Protein AF-A0A957J4S8-F1 (afdb_monomer)

Structure (mmCIF, N/CA/C/O backbone):
data_AF-A0A957J4S8-F1
#
_entry.id   AF-A0A957J4S8-F1
#
loop_
_atom_site.group_PDB
_atom_site.id
_atom_site.type_symbol
_atom_site.label_atom_id
_atom_site.label_alt_id
_atom_site.label_comp_id
_atom_site.label_asym_id
_atom_site.label_entity_id
_atom_site.label_seq_id
_atom_site.pdbx_PDB_ins_code
_atom_site.Cartn_x
_atom_site.Cartn_y
_atom_site.Cartn_z
_atom_site.occupancy
_atom_site.B_iso_or_equiv
_atom_site.auth_seq_id
_atom_site.auth_comp_id
_at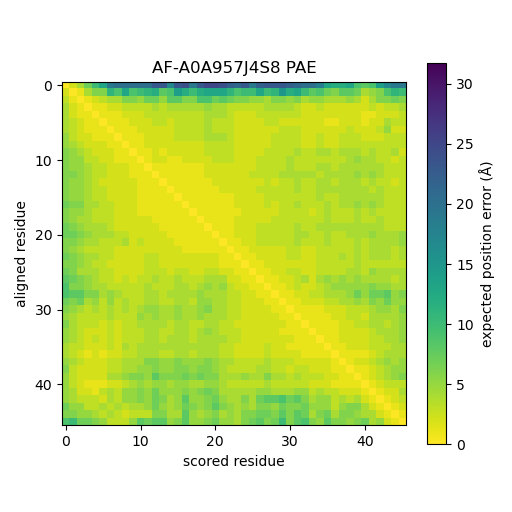om_site.auth_asym_id
_atom_site.auth_atom_id
_atom_site.pdbx_PDB_model_num
ATOM 1 N N . MET A 1 1 ? -17.834 2.138 15.219 1.00 66.25 1 MET A N 1
ATOM 2 C CA . MET A 1 1 ? -16.398 1.886 14.958 1.00 66.25 1 MET A CA 1
ATOM 3 C C . MET A 1 1 ? -15.793 3.172 14.421 1.00 66.25 1 MET A C 1
ATOM 5 O O . MET A 1 1 ? -16.462 3.820 13.631 1.00 66.25 1 MET A O 1
ATOM 9 N N . SER A 1 2 ? -14.603 3.568 14.876 1.00 84.88 2 SER A N 1
ATOM 10 C CA . SER A 1 2 ? -13.914 4.751 14.339 1.00 84.88 2 SER A CA 1
ATOM 11 C C . SER A 1 2 ? -13.132 4.367 13.082 1.00 84.88 2 SER A C 1
ATOM 13 O O . SER A 1 2 ? -12.378 3.392 13.118 1.00 84.88 2 SER A O 1
ATOM 15 N N . THR A 1 3 ? -13.332 5.101 11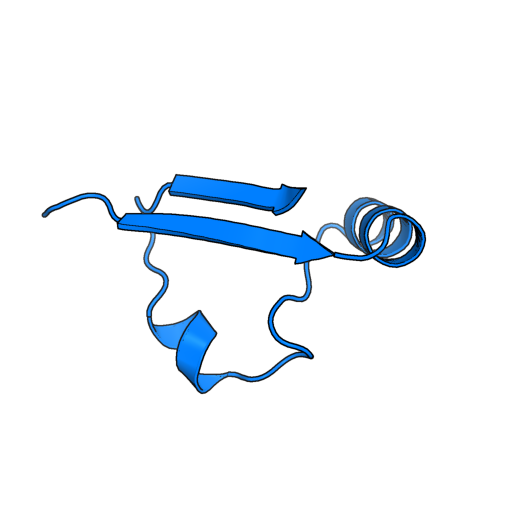.988 1.00 90.81 3 THR A N 1
ATOM 16 C CA . THR A 1 3 ? -12.593 4.927 10.730 1.00 90.81 3 THR A CA 1
ATOM 17 C C . THR A 1 3 ? -11.131 5.303 10.935 1.00 90.81 3 THR A C 1
ATOM 19 O O . THR A 1 3 ? -10.836 6.406 11.398 1.00 90.81 3 THR A O 1
ATOM 22 N N . ARG A 1 4 ? -10.198 4.411 10.582 1.00 93.69 4 ARG A N 1
ATOM 23 C CA . ARG A 1 4 ? -8.768 4.747 10.561 1.00 93.69 4 ARG A CA 1
ATOM 24 C C . ARG A 1 4 ? -8.339 5.172 9.166 1.00 93.69 4 ARG A C 1
ATOM 26 O O . ARG A 1 4 ? -8.920 4.747 8.170 1.00 93.69 4 ARG A O 1
ATOM 33 N N . TYR A 1 5 ? -7.282 5.972 9.121 1.00 93.69 5 TYR A N 1
ATOM 34 C CA . TYR A 1 5 ? -6.682 6.484 7.896 1.00 93.69 5 TYR A CA 1
ATOM 35 C C . TYR A 1 5 ? -5.271 5.919 7.746 1.00 93.69 5 TYR A C 1
ATOM 37 O O . TYR A 1 5 ? -4.509 5.865 8.714 1.00 93.69 5 TYR A O 1
ATOM 45 N N . TRP A 1 6 ? -4.932 5.499 6.530 1.00 92.56 6 TRP A N 1
ATOM 46 C CA . TRP A 1 6 ? -3.635 4.926 6.186 1.00 92.56 6 TRP A CA 1
ATOM 47 C C . TRP A 1 6 ? -3.008 5.704 5.035 1.00 92.56 6 TRP A C 1
ATOM 49 O O . TRP A 1 6 ? -3.651 5.886 4.002 1.00 92.56 6 TRP A O 1
ATOM 59 N N . LEU A 1 7 ? -1.745 6.095 5.212 1.00 91.75 7 LEU A N 1
ATOM 60 C CA . LEU A 1 7 ? -0.920 6.699 4.172 1.00 91.75 7 LEU A CA 1
ATOM 61 C C . LEU A 1 7 ? 0.216 5.743 3.805 1.00 91.75 7 LEU A C 1
ATOM 63 O O . LEU A 1 7 ? 1.044 5.390 4.649 1.00 91.75 7 LEU A O 1
ATOM 67 N N . GLY A 1 8 ? 0.243 5.319 2.546 1.00 90.81 8 GLY A N 1
ATOM 68 C CA . GLY A 1 8 ? 1.376 4.615 1.957 1.00 90.81 8 GLY A CA 1
ATOM 69 C C . GLY A 1 8 ? 2.201 5.567 1.102 1.00 90.81 8 GLY A C 1
ATOM 70 O O . GLY A 1 8 ? 1.631 6.238 0.253 1.00 9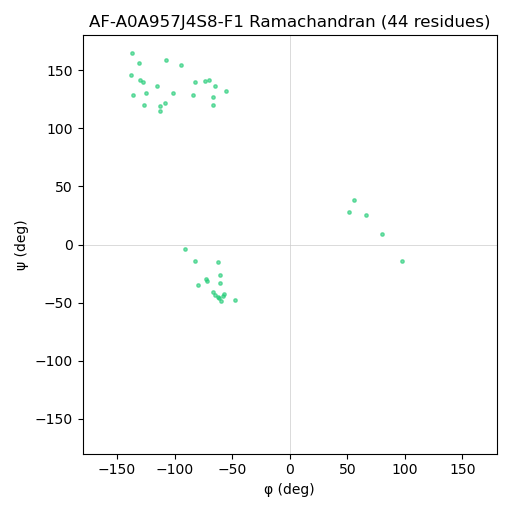0.81 8 GLY A O 1
ATOM 71 N N . VAL A 1 9 ? 3.519 5.598 1.305 1.00 91.50 9 VAL A N 1
ATOM 72 C CA . VAL A 1 9 ? 4.460 6.299 0.417 1.00 91.50 9 VAL A CA 1
ATOM 73 C C . VAL A 1 9 ? 5.239 5.252 -0.356 1.00 91.50 9 VAL A C 1
ATOM 75 O O . VAL A 1 9 ? 5.877 4.380 0.248 1.00 91.50 9 VAL A O 1
ATOM 78 N N . VAL A 1 10 ? 5.160 5.299 -1.683 1.00 91.31 10 VAL A N 1
ATOM 79 C CA . VAL A 1 10 ? 5.752 4.279 -2.551 1.00 91.31 10 VAL A CA 1
ATOM 80 C C . VAL A 1 10 ? 6.439 4.936 -3.746 1.00 91.31 10 VAL A C 1
ATOM 82 O O . V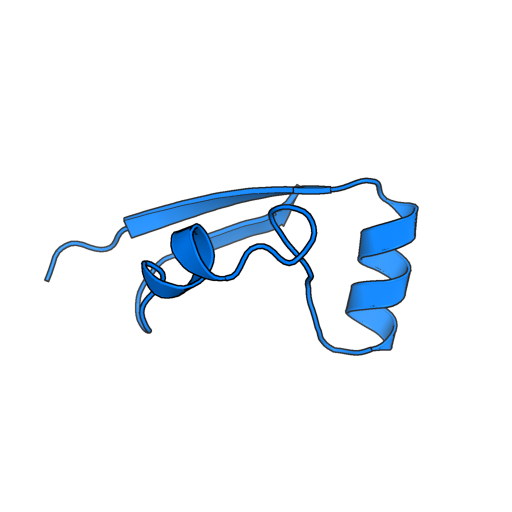AL A 1 10 ? 6.002 5.949 -4.271 1.00 91.31 10 VAL A O 1
ATOM 85 N N . HIS A 1 11 ? 7.539 4.349 -4.217 1.00 93.38 11 HIS A N 1
ATOM 86 C CA . HIS A 1 11 ? 8.188 4.829 -5.435 1.00 93.38 11 HIS A CA 1
ATOM 87 C C . HIS A 1 11 ? 7.269 4.640 -6.653 1.00 93.38 11 HIS A C 1
ATOM 89 O O . HIS A 1 11 ? 6.714 3.555 -6.838 1.00 93.38 11 HIS A O 1
ATOM 95 N N . LYS A 1 12 ? 7.177 5.641 -7.537 1.00 93.56 12 LYS A N 1
ATOM 96 C CA . LYS A 1 12 ? 6.283 5.631 -8.712 1.00 93.56 12 LYS A CA 1
ATOM 97 C C . LYS A 1 12 ? 6.349 4.329 -9.523 1.00 93.56 12 LYS A C 1
ATOM 99 O O . LYS A 1 12 ? 5.326 3.703 -9.776 1.00 93.56 12 LYS A O 1
ATOM 104 N N . ALA A 1 13 ? 7.558 3.856 -9.832 1.00 94.38 13 ALA A N 1
ATOM 105 C CA . ALA A 1 13 ? 7.752 2.619 -10.596 1.00 94.38 13 ALA A CA 1
ATOM 106 C C . ALA A 1 13 ? 7.166 1.362 -9.914 1.00 94.38 13 ALA A C 1
ATOM 108 O O . ALA A 1 13 ? 6.859 0.374 -10.576 1.00 94.38 13 ALA A O 1
ATOM 109 N N . HIS A 1 14 ? 7.044 1.351 -8.582 1.00 93.00 14 HIS A N 1
ATOM 110 C CA . HIS A 1 14 ? 6.430 0.242 -7.844 1.00 93.00 14 HIS A CA 1
ATOM 111 C C . HIS A 1 14 ? 4.905 0.326 -7.898 1.00 93.00 14 HIS A C 1
ATOM 113 O O . HIS A 1 14 ? 4.250 -0.710 -7.985 1.00 93.00 14 HIS A O 1
ATOM 119 N N . ILE A 1 15 ? 4.354 1.542 -7.894 1.00 92.69 15 ILE A N 1
ATOM 120 C CA . ILE A 1 15 ? 2.923 1.773 -8.091 1.00 92.69 15 ILE A CA 1
ATOM 121 C C . ILE A 1 15 ? 2.487 1.360 -9.488 1.00 92.69 15 ILE A C 1
ATOM 123 O O . ILE A 1 15 ? 1.493 0.658 -9.604 1.00 92.69 15 ILE A O 1
ATOM 127 N N . GLU A 1 16 ? 3.247 1.690 -10.529 1.00 94.69 16 GLU A N 1
ATOM 128 C CA . GLU A 1 16 ? 2.921 1.275 -11.901 1.00 94.69 16 GLU A CA 1
ATOM 129 C C . GLU A 1 16 ? 2.806 -0.253 -12.021 1.00 94.69 16 GLU A C 1
ATOM 131 O O . GLU A 1 16 ? 1.845 -0.767 -12.593 1.00 94.69 16 GLU A O 1
ATOM 136 N N . ARG A 1 17 ? 3.729 -0.995 -11.393 1.00 94.69 17 ARG A N 1
ATOM 137 C CA . ARG A 1 17 ? 3.652 -2.463 -11.323 1.00 94.69 17 ARG A CA 1
ATOM 138 C C . ARG A 1 17 ? 2.465 -2.953 -10.496 1.00 94.69 17 ARG A C 1
ATOM 140 O O . ARG A 1 17 ? 1.819 -3.920 -10.882 1.00 94.69 17 ARG A O 1
ATOM 147 N N . GLY A 1 18 ? 2.181 -2.292 -9.376 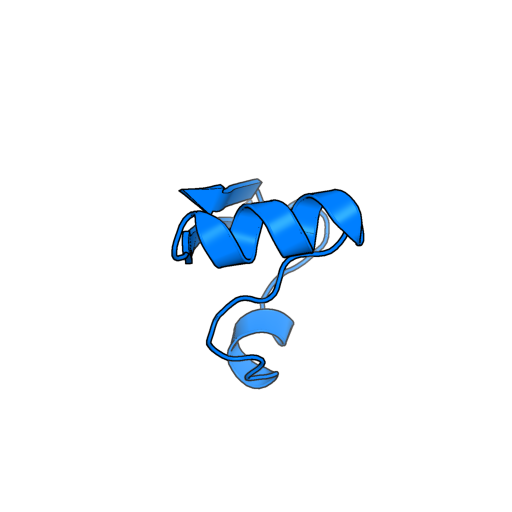1.00 93.81 18 GLY A N 1
ATOM 148 C CA . GLY A 1 18 ? 1.033 -2.606 -8.529 1.00 93.81 18 GLY A CA 1
ATOM 149 C C . GLY A 1 18 ? -0.303 -2.412 -9.252 1.00 93.81 18 GLY A C 1
ATOM 150 O O . GLY A 1 18 ? -1.146 -3.303 -9.230 1.00 93.81 18 GLY A O 1
ATOM 151 N N . ILE A 1 19 ? -0.463 -1.299 -9.974 1.00 94.50 19 ILE A N 1
ATOM 152 C CA . ILE A 1 19 ? -1.640 -1.011 -10.806 1.00 94.50 19 ILE A CA 1
ATOM 153 C C . ILE A 1 19 ? -1.807 -2.092 -11.873 1.00 94.50 19 ILE A C 1
ATOM 155 O O . ILE A 1 19 ? -2.891 -2.658 -11.990 1.00 94.50 19 ILE A O 1
ATOM 159 N N . ALA A 1 20 ? -0.737 -2.429 -12.600 1.00 96.81 20 ALA A N 1
ATOM 160 C CA . ALA A 1 20 ? -0.782 -3.472 -13.623 1.00 96.81 20 ALA A CA 1
ATOM 161 C C . ALA A 1 20 ? -1.164 -4.853 -13.051 1.00 96.81 20 ALA A C 1
ATOM 163 O O . ALA A 1 20 ? -1.831 -5.634 -13.723 1.00 96.81 20 ALA A O 1
ATOM 164 N N . GLY A 1 21 ? -0.762 -5.149 -11.810 1.00 95.94 21 GLY A N 1
ATOM 165 C CA . GLY A 1 21 ? -1.085 -6.397 -11.114 1.00 95.94 21 GLY A CA 1
ATOM 166 C C . GLY A 1 2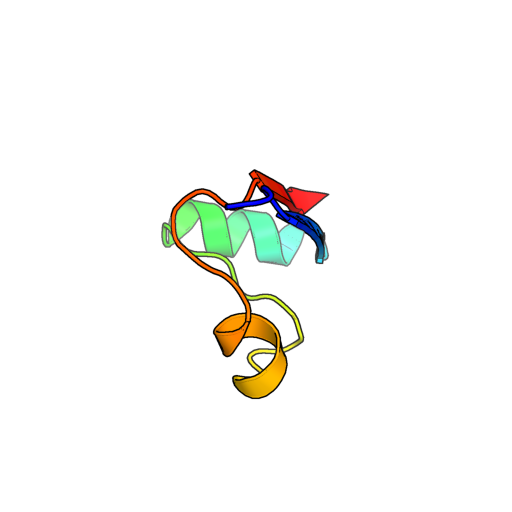1 ? -2.368 -6.369 -10.278 1.00 95.94 21 GLY A C 1
ATOM 167 O O . GLY A 1 21 ? -2.718 -7.390 -9.690 1.00 95.94 21 GLY A O 1
ATOM 168 N N . GLY A 1 22 ? -3.054 -5.228 -10.170 1.00 94.06 22 GLY A N 1
ATOM 169 C CA . GLY A 1 22 ? -4.232 -5.075 -9.313 1.00 94.06 22 GLY A CA 1
ATOM 170 C C . GLY A 1 22 ? -3.946 -5.192 -7.809 1.00 94.06 22 GLY A C 1
ATOM 171 O O . GLY A 1 22 ? -4.839 -5.552 -7.043 1.00 94.06 22 GLY A O 1
ATOM 172 N N . PHE A 1 23 ? -2.719 -4.908 -7.361 1.00 91.94 23 PHE A N 1
ATOM 173 C CA . PHE A 1 23 ? -2.340 -4.967 -5.947 1.00 91.94 23 PHE A CA 1
ATOM 174 C C . PHE A 1 23 ? -1.476 -3.778 -5.526 1.00 91.94 23 PHE A C 1
ATOM 176 O O . PHE A 1 23 ? -0.888 -3.075 -6.340 1.00 91.94 23 PHE A O 1
ATOM 183 N N . VAL A 1 24 ? -1.337 -3.573 -4.217 1.00 90.38 24 VAL A N 1
ATOM 184 C CA . VAL A 1 24 ? -0.310 -2.682 -3.676 1.00 90.38 24 VAL A CA 1
ATOM 185 C C . VAL A 1 24 ? 0.457 -3.382 -2.571 1.00 90.38 24 VAL A C 1
ATOM 187 O O . VAL A 1 24 ? -0.114 -4.118 -1.765 1.00 90.38 24 VAL A O 1
ATOM 190 N N . GLN A 1 25 ? 1.763 -3.147 -2.526 1.00 90.81 25 GLN A N 1
ATOM 191 C CA . GLN A 1 25 ? 2.624 -3.655 -1.473 1.00 90.81 25 GLN A CA 1
ATOM 192 C C . GLN A 1 25 ? 3.127 -2.482 -0.644 1.00 90.81 25 GLN A C 1
ATOM 194 O O . GLN A 1 25 ? 3.887 -1.642 -1.119 1.00 90.81 25 GLN A O 1
ATOM 199 N N . LEU A 1 26 ? 2.723 -2.452 0.620 1.00 90.75 26 LEU A N 1
ATOM 200 C CA . LEU A 1 26 ? 3.173 -1.453 1.579 1.00 90.75 26 LEU A CA 1
ATOM 201 C C . LEU A 1 26 ? 4.139 -2.084 2.579 1.00 90.75 26 LEU A C 1
ATOM 203 O O . LEU A 1 26 ? 4.161 -3.303 2.777 1.00 90.75 26 LEU A O 1
ATOM 207 N N . ASN A 1 27 ? 4.945 -1.235 3.220 1.00 90.50 27 ASN A N 1
ATOM 208 C CA . ASN A 1 27 ? 5.812 -1.633 4.328 1.00 90.50 27 ASN A CA 1
ATOM 209 C C . ASN A 1 27 ? 6.767 -2.796 3.979 1.00 90.50 27 ASN A C 1
ATOM 211 O O . ASN A 1 27 ? 6.974 -3.710 4.779 1.00 90.50 27 ASN A O 1
ATOM 215 N N . HIS A 1 28 ? 7.294 -2.802 2.749 1.00 88.19 28 HIS A N 1
ATOM 216 C CA . HIS A 1 28 ? 8.163 -3.862 2.219 1.00 88.19 28 HIS A CA 1
ATOM 217 C C . HIS A 1 28 ? 7.585 -5.285 2.373 1.00 88.19 28 HIS A C 1
ATOM 219 O O . HIS A 1 28 ? 8.334 -6.247 2.491 1.00 88.19 28 HIS A O 1
ATOM 225 N N . GLY A 1 29 ? 6.255 -5.433 2.392 1.00 87.06 29 GLY A N 1
ATOM 226 C CA . GLY A 1 29 ? 5.593 -6.732 2.558 1.00 87.06 29 GLY A CA 1
ATOM 227 C C . GLY A 1 29 ? 5.513 -7.236 4.006 1.00 87.06 29 GLY A C 1
ATOM 228 O O . GLY A 1 29 ? 5.106 -8.372 4.242 1.00 87.06 29 GLY A O 1
ATOM 229 N N . LYS A 1 30 ? 5.862 -6.420 5.011 1.00 90.88 30 LYS A N 1
ATOM 230 C CA . LYS A 1 30 ? 5.739 -6.811 6.424 1.00 90.88 30 LYS A CA 1
ATOM 231 C C . LYS A 1 30 ? 4.268 -6.965 6.828 1.00 90.88 30 LYS A C 1
ATOM 233 O O . LYS A 1 30 ? 3.508 -5.997 6.862 1.00 90.88 30 LYS A O 1
ATOM 238 N N . LYS A 1 31 ? 3.907 -8.177 7.258 1.00 92.62 31 LYS A N 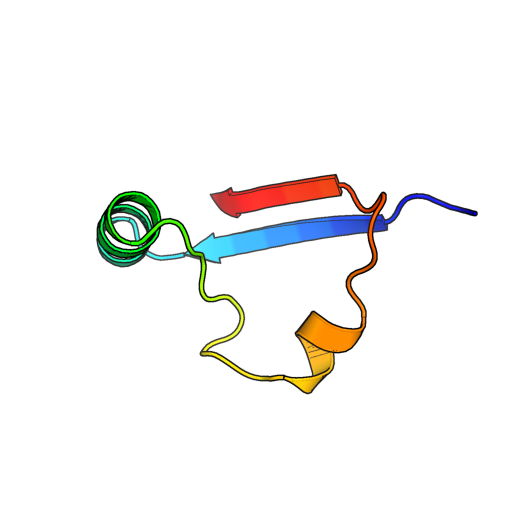1
ATOM 239 C CA . LYS A 1 31 ? 2.540 -8.573 7.641 1.00 92.62 31 LYS A CA 1
ATOM 240 C C . LYS A 1 31 ? 1.963 -7.788 8.827 1.00 92.62 31 LYS A C 1
ATOM 242 O O . LYS A 1 31 ? 0.824 -7.334 8.766 1.00 92.62 31 LYS A O 1
ATOM 247 N N . ARG A 1 32 ? 2.734 -7.615 9.909 1.00 93.50 32 ARG A N 1
ATOM 248 C CA . ARG A 1 32 ? 2.213 -7.137 11.208 1.00 93.50 32 ARG A CA 1
ATOM 249 C C . ARG A 1 32 ? 1.511 -5.766 11.130 1.00 93.50 32 ARG A C 1
ATOM 251 O O . ARG A 1 32 ? 0.428 -5.643 11.691 1.00 93.50 32 ARG A O 1
ATOM 258 N N . PRO A 1 33 ? 2.039 -4.744 10.429 1.00 89.94 33 PRO A N 1
ATOM 259 C CA . PRO A 1 33 ? 1.325 -3.468 10.323 1.00 89.94 33 PRO A CA 1
ATOM 260 C C . PRO A 1 33 ? 0.097 -3.513 9.413 1.00 89.94 33 PRO A C 1
ATOM 262 O O . PRO A 1 33 ? -0.858 -2.801 9.708 1.00 89.94 33 PRO A O 1
ATOM 265 N N . LEU A 1 34 ? 0.094 -4.366 8.380 1.00 90.75 34 LEU A N 1
ATOM 266 C CA . LEU A 1 34 ? -1.037 -4.541 7.458 1.00 90.75 34 LEU A CA 1
ATOM 267 C C . LEU A 1 34 ? -2.215 -5.271 8.109 1.00 90.75 34 LEU A C 1
ATOM 269 O O . LEU A 1 34 ? -3.360 -4.956 7.816 1.00 90.75 34 LEU A O 1
ATOM 273 N N . GLN A 1 35 ? -1.955 -6.178 9.057 1.00 93.62 35 GLN A N 1
ATOM 274 C CA . GLN A 1 35 ? -3.007 -6.857 9.831 1.00 93.62 35 GLN A CA 1
ATOM 275 C C . GLN A 1 35 ? -3.860 -5.912 10.68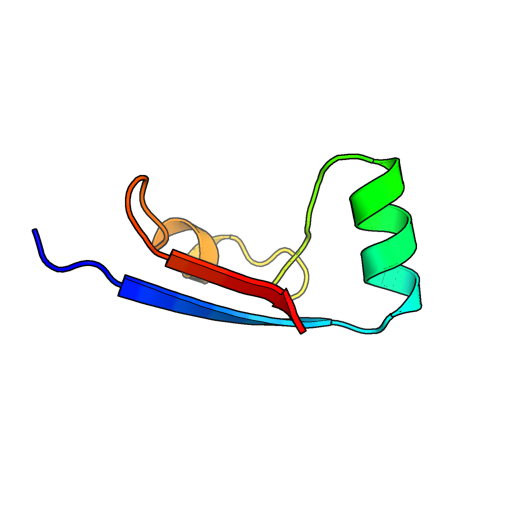6 1.00 93.62 35 GLN A C 1
ATOM 277 O O . GLN A 1 35 ? -4.910 -6.313 11.176 1.00 93.62 35 GLN A O 1
ATOM 282 N N . ARG A 1 36 ? -3.409 -4.672 10.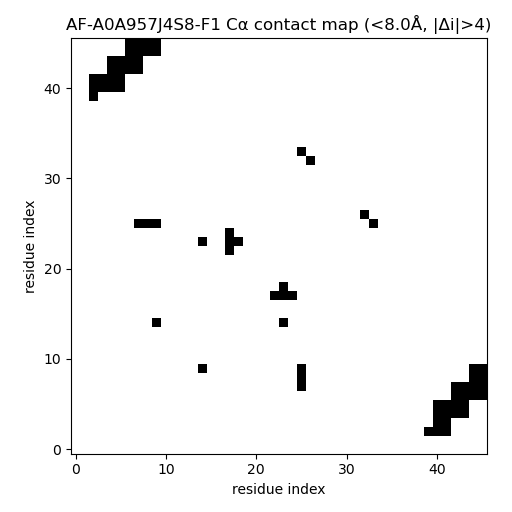894 1.00 91.94 36 ARG A N 1
ATOM 283 C CA . ARG A 1 36 ? -4.180 -3.647 11.606 1.00 91.94 36 ARG A CA 1
ATOM 284 C C . ARG A 1 36 ? -5.193 -2.943 10.705 1.00 91.94 36 ARG A C 1
ATOM 286 O O . ARG A 1 36 ? -6.040 -2.231 11.231 1.00 91.94 36 ARG A O 1
ATOM 293 N N . MET A 1 37 ? -5.087 -3.092 9.383 1.00 91.69 37 MET A N 1
ATOM 294 C CA . MET A 1 37 ? -6.058 -2.543 8.442 1.00 91.69 37 MET A CA 1
ATOM 295 C C . MET A 1 37 ? -7.339 -3.372 8.503 1.00 91.69 37 MET A C 1
ATOM 297 O O . MET A 1 37 ? -7.300 -4.597 8.618 1.00 91.69 37 MET A O 1
ATOM 301 N N . SER A 1 38 ? -8.486 -2.712 8.427 1.00 91.69 38 SER A N 1
ATOM 302 C CA . SER A 1 38 ? -9.790 -3.377 8.409 1.00 91.69 38 SER A CA 1
ATOM 303 C C . SER A 1 38 ? -10.652 -2.835 7.277 1.00 91.69 38 SER A C 1
ATOM 305 O O . SER A 1 38 ? -10.458 -1.709 6.819 1.00 91.69 38 SER A O 1
ATOM 307 N N . ALA A 1 39 ? -11.620 -3.635 6.824 1.00 89.00 39 ALA A N 1
ATOM 308 C CA . ALA A 1 39 ? -12.660 -3.138 5.932 1.00 89.00 39 ALA A CA 1
ATOM 309 C C . ALA A 1 39 ? -13.359 -1.933 6.588 1.00 89.00 39 ALA A C 1
ATOM 311 O O . ALA A 1 39 ? -13.701 -1.987 7.768 1.00 89.00 39 ALA A O 1
ATOM 312 N N . GLY A 1 40 ? -13.523 -0.845 5.834 1.00 89.75 40 GLY A N 1
ATOM 313 C CA . GLY A 1 40 ? -14.029 0.431 6.348 1.00 89.75 40 GLY A CA 1
ATOM 314 C C . GLY A 1 40 ? -12.947 1.458 6.697 1.00 89.75 40 GLY A C 1
ATOM 315 O O . GLY A 1 40 ? -13.275 2.634 6.807 1.00 89.75 40 GLY A O 1
ATOM 316 N N . ASP A 1 41 ? -11.672 1.066 6.800 1.00 93.12 41 ASP A N 1
ATOM 317 C CA . ASP A 1 41 ? -10.574 2.032 6.893 1.00 93.12 41 ASP A CA 1
ATOM 318 C C . ASP A 1 41 ? -10.374 2.769 5.558 1.00 93.12 41 ASP A C 1
ATOM 320 O O . ASP A 1 41 ? -10.439 2.172 4.473 1.00 93.12 41 ASP A O 1
ATOM 324 N N . TRP A 1 42 ? -10.065 4.063 5.641 1.00 87.50 42 TRP A N 1
ATOM 325 C CA . TRP A 1 42 ? -9.685 4.866 4.485 1.00 87.50 42 TRP A CA 1
ATOM 326 C C . TRP A 1 42 ? -8.204 4.671 4.156 1.00 87.50 42 TRP A C 1
ATOM 328 O O . TRP A 1 42 ? -7.353 4.604 5.048 1.00 87.50 42 TRP A O 1
ATOM 338 N N . ARG A 1 43 ? -7.885 4.591 2.865 1.00 81.19 43 ARG A N 1
ATOM 339 C CA . ARG A 1 43 ? -6.522 4.377 2.374 1.00 81.19 43 ARG A CA 1
ATOM 340 C C . ARG A 1 43 ? -6.226 5.306 1.208 1.00 81.19 43 ARG A C 1
ATOM 342 O O . ARG A 1 43 ? -6.977 5.328 0.238 1.00 81.19 43 ARG A O 1
ATOM 349 N N . GLU A 1 44 ? -5.109 6.009 1.311 1.00 82.75 44 GLU A N 1
ATOM 350 C CA . GLU A 1 44 ? -4.548 6.838 0.250 1.00 82.75 44 GLU A CA 1
ATOM 351 C C . GLU A 1 44 ? -3.084 6.444 0.038 1.00 82.75 44 GLU A C 1
ATOM 353 O O . GLU A 1 44 ? -2.362 6.116 0.987 1.00 82.75 44 GLU A O 1
ATOM 358 N N . ILE A 1 45 ? -2.668 6.392 -1.225 1.00 78.06 45 ILE A N 1
ATOM 359 C CA . ILE A 1 45 ? -1.324 5.973 -1.619 1.00 78.06 45 ILE A CA 1
ATOM 360 C C . ILE A 1 45 ? -0.753 7.076 -2.493 1.00 78.06 45 ILE A C 1
ATOM 362 O O . ILE A 1 45 ? -1.343 7.391 -3.527 1.00 78.06 45 ILE A O 1
ATOM 366 N N . LEU A 1 46 ? 0.362 7.648 -2.037 1.00 74.12 46 LEU A N 1
ATOM 367 C CA . LEU A 1 46 ? 1.108 8.709 -2.708 1.00 74.12 46 LEU A CA 1
ATOM 368 C C . LEU A 1 46 ? 2.385 8.153 -3.348 1.00 74.12 46 LEU A C 1
ATOM 370 O O . LEU A 1 46 ? 3.031 7.264 -2.731 1.00 74.12 46 LEU A O 1
#

Secondary structure (DSSP, 8-state):
-PPPEEEE---HHHHHHHHHHT----GGG-HHHHTT--TT-EEEE-

Sequence (46 aa):
MSTRYWLGVVHKAHIERGIAGGFVQLNHGKKRPLQRMSAGDWREIL

Mean predicted aligned error: 3.57 Å

Foldseek 3Di:
DDAAEDEAEDDPVQVVVQVVVVHHDGPVNDDPVVVPDDPRHHYDYD

Radius of gyration: 11.34 Å; Cα contacts (8 Å, |Δi|>4): 36; chains: 1; bounding box: 25×17×29 Å

Solvent-accessible surface area (backbone atoms only — not comparable to full-atom values): 3086 Å² total; per-residue (Å²): 135,85,74,48,81,46,81,44,82,59,61,65,76,58,48,57,52,18,62,76,68,76,48,82,81,56,78,92,67,51,59,76,74,57,70,72,64,53,94,78,45,49,76,50,77,84

pLDDT: mean 90.23, std 5.65, range [66.25, 96.81]